Protein AF-U4QZ81-F1 (afdb_monomer_lite)

Radius of gyration: 9.91 Å; chains: 1; bounding box: 24×22×23 Å

Sequence (58 aa):
MRTGRQLYLLRIRDTKISDKQLSELLDVSVNDILIYEYGLKPIPKDIYNKWERIVCNH

pLDDT: mean 92.54, std 7.45, range [53.03, 98.06]

Structure (mmCIF, N/CA/C/O backbone):
data_AF-U4QZ81-F1
#
_entry.id   AF-U4QZ81-F1
#
loop_
_atom_site.group_PDB
_atom_site.id
_atom_site.type_symbol
_atom_site.label_atom_id
_atom_site.label_alt_id
_atom_site.label_comp_id
_atom_site.label_asym_id
_atom_site.label_entity_id
_atom_site.label_seq_id
_atom_site.pdbx_PDB_ins_code
_atom_site.Cartn_x
_atom_site.Cartn_y
_atom_site.Cartn_z
_atom_site.occupancy
_atom_site.B_iso_or_equiv
_atom_site.auth_seq_id
_atom_site.auth_comp_id
_atom_site.auth_asym_id
_atom_site.auth_atom_id
_atom_site.pdbx_PDB_model_num
ATOM 1 N N . MET A 1 1 ? -2.100 4.103 -15.151 1.00 76.94 1 MET A N 1
ATOM 2 C CA . MET A 1 1 ? -1.831 3.368 -13.898 1.00 76.94 1 MET A CA 1
ATOM 3 C C . MET A 1 1 ? -0.745 4.132 -13.162 1.00 76.94 1 MET A C 1
ATOM 5 O O . MET A 1 1 ? 0.246 4.483 -13.795 1.00 76.94 1 MET A O 1
ATOM 9 N N . ARG A 1 2 ? -0.975 4.497 -11.902 1.00 85.25 2 ARG A N 1
ATOM 10 C CA . ARG A 1 2 ? -0.017 5.252 -11.089 1.00 85.25 2 ARG A CA 1
ATOM 11 C C . ARG A 1 2 ? 1.128 4.342 -10.640 1.00 85.25 2 ARG A C 1
ATOM 13 O O . ARG A 1 2 ? 0.940 3.139 -10.492 1.00 85.25 2 ARG A O 1
ATOM 20 N N . THR A 1 3 ? 2.314 4.897 -10.427 1.00 93.06 3 THR A N 1
ATOM 21 C CA . THR A 1 3 ? 3.419 4.156 -9.799 1.00 93.06 3 THR A CA 1
ATOM 22 C C . THR A 1 3 ? 3.207 4.058 -8.288 1.00 93.06 3 THR A C 1
ATOM 24 O O . THR A 1 3 ? 2.459 4.854 -7.715 1.00 93.06 3 THR A O 1
ATOM 27 N N . GLY A 1 4 ? 3.901 3.135 -7.613 1.00 93.12 4 GLY A N 1
ATOM 28 C CA . GLY A 1 4 ? 3.857 3.061 -6.147 1.00 93.12 4 GLY A CA 1
ATOM 29 C C . GLY A 1 4 ? 4.270 4.370 -5.480 1.00 93.12 4 GLY A C 1
ATOM 30 O O . GLY A 1 4 ? 3.592 4.837 -4.572 1.00 93.12 4 GLY A O 1
ATOM 31 N N . ARG A 1 5 ? 5.283 5.058 -6.022 1.00 94.25 5 ARG A N 1
ATOM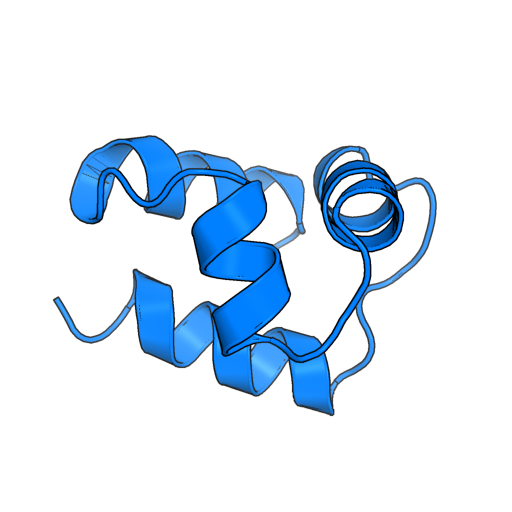 32 C CA . ARG A 1 5 ? 5.670 6.399 -5.560 1.00 94.25 5 ARG A CA 1
ATOM 33 C C . ARG A 1 5 ? 4.540 7.426 -5.685 1.00 94.25 5 ARG A C 1
ATOM 35 O O . ARG A 1 5 ? 4.385 8.270 -4.811 1.00 94.25 5 ARG A O 1
ATOM 42 N N . GLN A 1 6 ? 3.748 7.386 -6.755 1.00 94.38 6 GLN A N 1
ATOM 43 C CA . GLN A 1 6 ? 2.604 8.291 -6.915 1.00 94.38 6 GLN A CA 1
ATOM 44 C C . GLN A 1 6 ? 1.471 7.961 -5.933 1.00 94.38 6 GLN A C 1
ATOM 46 O O . GLN A 1 6 ? 0.861 8.881 -5.394 1.00 94.38 6 GLN A O 1
ATOM 51 N N . LEU A 1 7 ? 1.212 6.676 -5.670 1.00 94.06 7 LEU A N 1
ATOM 52 C CA . LEU A 1 7 ? 0.240 6.245 -4.659 1.00 94.06 7 LEU A CA 1
ATOM 53 C C . LEU A 1 7 ? 0.668 6.654 -3.243 1.00 94.06 7 LEU A C 1
ATOM 55 O O . LEU A 1 7 ? -0.164 7.137 -2.478 1.00 94.06 7 LEU A O 1
ATOM 59 N N . TYR A 1 8 ? 1.959 6.544 -2.923 1.00 94.38 8 TYR A N 1
ATOM 60 C CA . TYR A 1 8 ? 2.538 7.060 -1.682 1.00 94.38 8 TYR A CA 1
ATOM 61 C C . TYR A 1 8 ? 2.291 8.563 -1.522 1.00 94.38 8 TYR A C 1
ATOM 63 O O . TYR A 1 8 ? 1.760 9.000 -0.504 1.00 94.38 8 TYR A O 1
ATOM 71 N N . LEU A 1 9 ? 2.621 9.355 -2.549 1.00 93.12 9 LEU A N 1
ATOM 72 C CA . LEU A 1 9 ? 2.452 10.809 -2.514 1.00 93.12 9 LEU A CA 1
ATOM 73 C C . LEU A 1 9 ? 0.985 11.229 -2.328 1.00 93.12 9 LEU A C 1
ATOM 75 O O . LEU A 1 9 ? 0.719 12.194 -1.616 1.00 93.12 9 LEU A O 1
ATOM 79 N N . LEU A 1 10 ? 0.039 10.504 -2.930 1.00 92.19 10 LEU A N 1
ATOM 80 C CA . LEU A 1 10 ? -1.393 10.732 -2.706 1.00 92.19 10 LEU A CA 1
ATOM 81 C C . LEU A 1 10 ? -1.803 10.352 -1.282 1.00 92.19 10 LEU A C 1
ATOM 83 O O . LEU A 1 10 ? -2.460 11.130 -0.596 1.00 92.19 10 LEU A O 1
ATOM 87 N N . ARG A 1 11 ? -1.349 9.194 -0.790 1.00 92.94 11 ARG A N 1
ATOM 88 C CA . ARG A 1 11 ? -1.639 8.730 0.571 1.00 92.94 11 ARG A CA 1
ATOM 89 C C . ARG A 1 11 ? -1.232 9.761 1.623 1.00 92.94 11 ARG A C 1
ATOM 91 O O . ARG A 1 11 ? -2.061 10.115 2.465 1.00 92.94 11 ARG A O 1
ATOM 98 N N . ILE A 1 12 ? 0.006 10.256 1.564 1.00 90.81 12 ILE A N 1
ATOM 99 C CA . ILE A 1 12 ? 0.523 11.219 2.550 1.00 90.81 12 ILE A CA 1
ATOM 100 C C . ILE A 1 12 ? -0.165 12.585 2.464 1.00 90.81 12 ILE A C 1
ATOM 102 O O . ILE A 1 12 ? -0.277 13.266 3.481 1.00 90.81 12 ILE A O 1
ATOM 106 N N . ARG A 1 13 ? -0.626 12.984 1.272 1.00 88.06 13 ARG A N 1
ATOM 107 C CA . ARG A 1 13 ? -1.270 14.280 1.047 1.00 88.06 13 ARG A CA 1
ATOM 108 C C . ARG A 1 13 ? -2.729 14.274 1.496 1.00 88.06 13 ARG A C 1
ATOM 110 O O . ARG A 1 13 ? -3.141 15.200 2.190 1.00 88.06 13 ARG A O 1
ATOM 117 N N . ASP A 1 14 ? -3.469 13.229 1.131 1.00 84.88 14 ASP A N 1
ATOM 118 C CA . ASP A 1 14 ? -4.935 13.268 1.132 1.00 84.88 14 ASP A CA 1
ATOM 119 C C . ASP A 1 14 ? -5.568 12.380 2.217 1.00 84.88 14 ASP A C 1
ATOM 121 O O . ASP A 1 14 ? -6.677 12.659 2.659 1.00 84.88 14 ASP A O 1
ATOM 125 N N . THR A 1 15 ? -4.871 11.344 2.707 1.00 81.25 15 THR A N 1
ATOM 126 C CA . THR A 1 15 ? -5.473 10.350 3.629 1.00 81.25 15 THR A CA 1
ATOM 127 C C . THR A 1 15 ? -4.830 10.284 5.019 1.00 81.25 15 THR A C 1
ATOM 129 O O . THR A 1 15 ? -5.463 9.821 5.963 1.00 81.25 15 THR A O 1
ATOM 132 N N . LYS A 1 16 ? -3.568 10.723 5.175 1.00 83.00 16 LYS A N 1
ATOM 133 C CA . LYS A 1 16 ? -2.764 10.590 6.416 1.00 83.00 16 LYS A CA 1
ATOM 134 C C . LYS A 1 16 ? -2.668 9.155 6.980 1.00 83.00 16 LYS A C 1
ATOM 136 O O . LYS A 1 16 ? -2.310 8.976 8.143 1.00 83.00 16 LYS A O 1
ATOM 141 N N . ILE A 1 17 ? -2.954 8.132 6.172 1.00 92.44 17 ILE A N 1
ATOM 142 C CA . ILE A 1 17 ? -2.873 6.719 6.565 1.00 92.44 17 ILE A CA 1
ATOM 143 C C . ILE A 1 17 ? -1.403 6.321 6.733 1.00 92.44 17 ILE A C 1
ATOM 145 O O . ILE A 1 17 ? -0.605 6.468 5.804 1.00 92.44 17 ILE A O 1
ATOM 149 N N . SER A 1 18 ? -1.049 5.778 7.899 1.00 94.62 18 SER A N 1
ATOM 150 C CA . SER A 1 18 ? 0.295 5.246 8.174 1.00 94.62 18 SER A CA 1
ATOM 151 C C . SER A 1 18 ? 0.578 3.944 7.415 1.00 94.62 18 SER A C 1
ATOM 153 O O . SER A 1 18 ? -0.343 3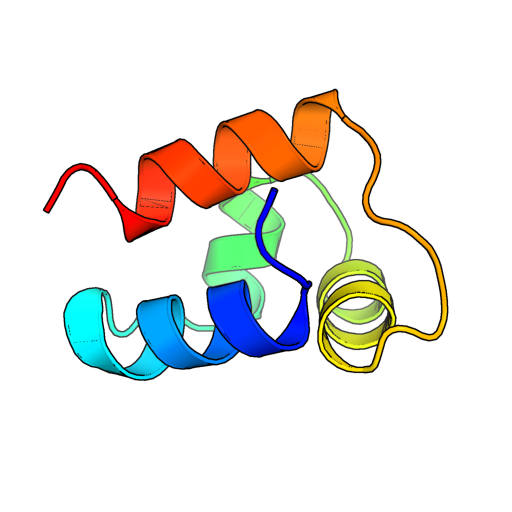.253 6.987 1.00 94.62 18 SER A O 1
ATOM 155 N N . ASP A 1 19 ? 1.850 3.566 7.280 1.00 94.69 19 ASP A N 1
ATOM 156 C CA . ASP A 1 19 ? 2.243 2.346 6.550 1.00 94.69 19 ASP A CA 1
ATOM 157 C C . ASP A 1 19 ? 1.627 1.091 7.170 1.00 94.69 19 ASP A C 1
ATOM 159 O O . ASP A 1 19 ? 1.190 0.190 6.460 1.00 94.69 19 ASP A O 1
ATOM 163 N N . LYS A 1 20 ? 1.525 1.068 8.505 1.00 96.25 20 LYS A N 1
ATOM 164 C CA . LYS A 1 20 ? 0.893 -0.020 9.253 1.00 96.25 20 LYS A CA 1
ATOM 165 C C . LYS A 1 20 ? -0.599 -0.127 8.938 1.00 96.25 20 LYS A C 1
ATOM 167 O O . LYS A 1 20 ? -1.074 -1.206 8.604 1.00 96.25 20 LYS A O 1
ATOM 172 N N . GLN A 1 21 ? -1.324 0.988 8.965 1.00 95.94 21 GLN A N 1
ATOM 173 C CA . GLN A 1 21 ? -2.749 0.993 8.622 1.00 95.94 21 GLN A CA 1
ATOM 174 C C . GLN A 1 21 ? -2.976 0.602 7.160 1.00 95.94 21 GLN A C 1
ATOM 176 O O . GLN A 1 21 ? -3.888 -0.159 6.858 1.00 95.94 21 GLN A O 1
ATOM 181 N N . LEU A 1 22 ? -2.130 1.082 6.245 1.00 96.19 22 LEU A N 1
ATOM 182 C CA . LEU A 1 22 ? -2.215 0.687 4.844 1.00 96.19 22 LEU A CA 1
ATOM 183 C C . LEU A 1 22 ? -1.956 -0.817 4.677 1.00 96.19 22 LEU A C 1
ATOM 185 O O . LEU A 1 22 ? -2.665 -1.469 3.916 1.00 96.19 22 LEU A O 1
ATOM 189 N N . SER A 1 23 ? -0.977 -1.365 5.400 1.00 97.19 23 SER A N 1
ATOM 190 C CA . SER A 1 23 ? -0.664 -2.796 5.373 1.00 97.19 23 SER A CA 1
ATOM 191 C C . SER A 1 23 ? -1.851 -3.652 5.832 1.00 97.19 23 SER A C 1
ATOM 193 O O . SER A 1 23 ? -2.181 -4.638 5.180 1.00 97.19 23 SER A O 1
ATOM 195 N N . GLU A 1 24 ? -2.572 -3.205 6.865 1.00 97.06 24 GLU A N 1
ATOM 196 C CA . GLU A 1 24 ? -3.784 -3.861 7.366 1.00 97.06 24 GLU A CA 1
ATOM 197 C C . GLU A 1 24 ? -4.937 -3.769 6.349 1.00 97.06 24 GLU A C 1
ATOM 199 O O . GLU A 1 24 ? -5.624 -4.756 6.100 1.00 97.06 24 GLU A O 1
ATOM 204 N N . LEU A 1 25 ? -5.129 -2.611 5.704 1.00 95.50 25 LEU A N 1
ATOM 205 C CA . LEU A 1 25 ? -6.176 -2.411 4.688 1.00 95.50 25 LEU A CA 1
ATOM 206 C C . LEU A 1 25 ? -5.932 -3.210 3.400 1.00 95.50 25 LEU A C 1
ATOM 208 O O . LEU A 1 25 ? -6.880 -3.611 2.718 1.00 95.50 25 LEU A O 1
ATOM 212 N N . LEU A 1 26 ? -4.666 -3.393 3.031 1.00 95.88 26 LEU A N 1
ATOM 213 C CA . LEU A 1 26 ? -4.271 -4.107 1.820 1.00 95.88 26 LEU A CA 1
ATOM 214 C C . LEU A 1 26 ? -4.051 -5.605 2.050 1.00 95.88 26 LEU A C 1
ATOM 216 O O . LEU A 1 26 ? -4.026 -6.338 1.061 1.00 95.88 26 LEU A O 1
ATOM 220 N N . ASP A 1 27 ? -3.985 -6.045 3.310 1.00 96.62 27 ASP A N 1
ATOM 221 C CA . ASP A 1 27 ? -3.656 -7.415 3.724 1.00 96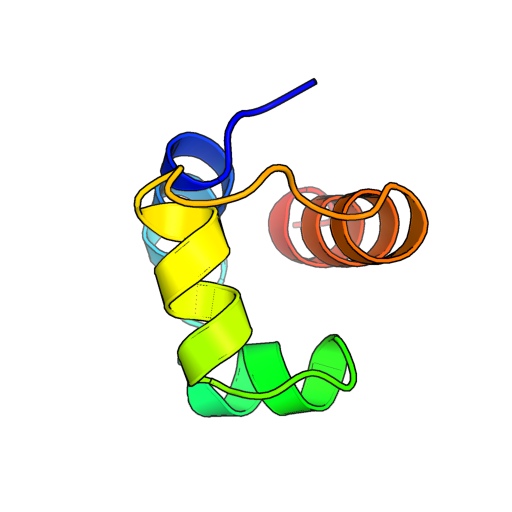.62 27 ASP A CA 1
ATOM 222 C C . ASP A 1 27 ? -2.289 -7.870 3.177 1.00 96.62 27 ASP A C 1
ATOM 224 O O . ASP A 1 27 ? -2.138 -8.915 2.547 1.00 96.62 27 ASP A O 1
ATOM 228 N N . VAL A 1 28 ? -1.279 -7.014 3.359 1.00 96.81 28 VAL A N 1
ATOM 229 C CA . VAL A 1 28 ? 0.121 -7.255 2.965 1.00 96.81 28 VAL A CA 1
ATOM 230 C C . VAL A 1 28 ? 1.055 -6.797 4.078 1.00 96.81 28 VAL A C 1
ATOM 232 O O . VAL A 1 28 ? 0.639 -6.093 4.994 1.00 96.81 28 VAL A O 1
ATOM 235 N N . SER A 1 29 ? 2.338 -7.152 4.016 1.00 98.06 29 SER A N 1
ATOM 236 C CA . SER A 1 29 ? 3.289 -6.652 5.009 1.00 98.06 29 SER A CA 1
ATOM 237 C C . SER A 1 29 ? 3.636 -5.177 4.769 1.00 98.06 29 SER A C 1
ATOM 239 O O . SER A 1 29 ? 3.635 -4.695 3.636 1.00 98.06 29 SER A O 1
ATOM 241 N N . VAL A 1 30 ? 4.029 -4.457 5.825 1.00 97.56 30 VAL A N 1
ATOM 242 C CA . VAL A 1 30 ? 4.605 -3.101 5.694 1.00 97.56 30 VAL A CA 1
ATOM 243 C C . VAL A 1 30 ? 5.815 -3.102 4.754 1.00 97.56 30 VAL A C 1
ATOM 245 O O . VAL A 1 30 ? 6.018 -2.162 3.994 1.00 97.56 30 VAL A O 1
ATOM 248 N N . ASN A 1 31 ? 6.607 -4.176 4.756 1.00 98.00 31 ASN A N 1
ATOM 249 C CA . ASN A 1 31 ? 7.750 -4.292 3.859 1.00 98.00 31 ASN A CA 1
ATOM 250 C C . ASN A 1 31 ? 7.323 -4.356 2.383 1.00 98.00 31 ASN A C 1
ATOM 252 O O . ASN A 1 31 ? 7.978 -3.756 1.535 1.00 98.00 31 ASN A O 1
ATOM 256 N N . ASP A 1 32 ? 6.210 -5.025 2.074 1.00 97.62 32 ASP A N 1
ATOM 257 C CA . ASP A 1 32 ? 5.661 -5.045 0.716 1.00 97.62 32 ASP A CA 1
ATOM 258 C C . ASP A 1 32 ? 5.214 -3.649 0.281 1.00 97.62 32 ASP A C 1
ATOM 260 O O . ASP A 1 32 ? 5.524 -3.242 -0.837 1.00 97.62 32 ASP A O 1
ATOM 264 N N . ILE A 1 33 ? 4.582 -2.877 1.178 1.00 97.00 33 ILE A N 1
ATOM 265 C CA . ILE A 1 33 ? 4.262 -1.462 0.928 1.00 97.00 33 ILE A CA 1
ATOM 266 C C . ILE A 1 33 ? 5.523 -0.710 0.502 1.00 97.00 33 ILE A C 1
ATOM 268 O O . ILE A 1 33 ? 5.548 -0.139 -0.585 1.00 97.00 33 ILE A O 1
ATOM 272 N N . LEU A 1 34 ? 6.592 -0.766 1.299 1.00 96.69 34 LEU A N 1
ATOM 273 C CA . LEU A 1 34 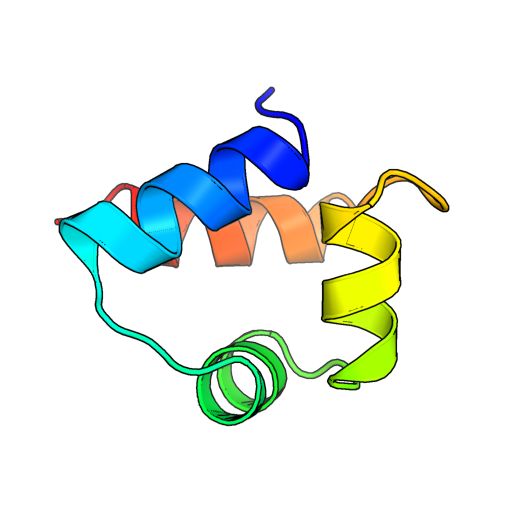? 7.841 -0.065 0.991 1.00 96.69 34 LEU A CA 1
ATOM 274 C C . LEU A 1 34 ? 8.430 -0.521 -0.350 1.00 96.69 34 LEU A C 1
ATOM 276 O O . LEU A 1 34 ? 8.789 0.307 -1.186 1.00 96.69 34 LEU A O 1
ATOM 280 N N . ILE A 1 35 ? 8.479 -1.831 -0.602 1.00 97.38 35 ILE A N 1
ATOM 281 C CA . ILE A 1 35 ? 8.943 -2.402 -1.875 1.00 97.38 35 ILE A CA 1
ATOM 282 C C . ILE A 1 35 ? 8.180 -1.801 -3.065 1.00 97.38 35 ILE A C 1
ATOM 284 O O . ILE A 1 35 ? 8.796 -1.453 -4.078 1.00 97.38 35 ILE A O 1
ATOM 288 N N . TYR A 1 36 ? 6.860 -1.665 -2.947 1.00 96.81 36 TYR A N 1
ATOM 289 C CA . TYR A 1 36 ? 6.004 -1.081 -3.975 1.00 96.81 36 TYR A CA 1
ATOM 290 C C . TYR A 1 36 ? 6.243 0.422 -4.141 1.00 96.81 36 TYR A C 1
ATOM 292 O O . TYR A 1 36 ? 6.372 0.901 -5.270 1.00 96.81 36 TYR A O 1
ATOM 300 N N . GLU A 1 37 ? 6.343 1.173 -3.045 1.00 95.00 37 GLU A N 1
ATOM 301 C CA . GLU A 1 37 ? 6.558 2.627 -3.062 1.00 95.00 37 GLU A CA 1
ATOM 302 C C . GLU A 1 37 ? 7.904 3.006 -3.674 1.00 95.00 37 GLU A C 1
ATOM 304 O O . GLU A 1 37 ? 7.976 3.927 -4.494 1.00 95.00 37 GLU A O 1
ATOM 309 N N . TYR A 1 38 ? 8.953 2.250 -3.343 1.00 95.56 38 TYR A N 1
ATOM 310 C CA . TYR A 1 38 ? 10.288 2.409 -3.916 1.00 95.56 38 TYR A CA 1
ATOM 311 C C . TYR A 1 38 ? 10.412 1.841 -5.336 1.00 95.56 38 TYR A C 1
ATOM 313 O O . TYR A 1 38 ? 11.438 2.041 -5.983 1.00 95.56 38 TYR A O 1
ATOM 321 N N . GLY A 1 39 ? 9.382 1.158 -5.849 1.00 93.75 39 GLY A N 1
ATOM 322 C CA . GLY A 1 39 ? 9.391 0.570 -7.188 1.00 93.75 39 GLY A CA 1
ATOM 323 C C . GLY A 1 39 ? 10.364 -0.603 -7.341 1.00 93.75 39 GLY A C 1
ATOM 324 O O . GLY A 1 39 ? 10.766 -0.912 -8.460 1.00 93.75 39 GLY A O 1
ATOM 325 N N . LEU A 1 40 ? 10.740 -1.258 -6.237 1.00 95.25 40 LEU A N 1
ATOM 326 C CA . LEU A 1 40 ? 11.626 -2.428 -6.236 1.00 95.25 40 LEU A CA 1
ATOM 327 C C . LEU A 1 40 ? 10.932 -3.667 -6.816 1.00 95.25 40 LEU A C 1
ATOM 329 O O . LEU A 1 40 ? 11.587 -4.543 -7.379 1.00 95.25 40 LEU A O 1
ATOM 333 N N . LYS A 1 41 ? 9.602 -3.739 -6.687 1.00 94.88 41 LYS A N 1
ATOM 334 C CA . LYS A 1 41 ? 8.752 -4.722 -7.367 1.00 94.88 41 LYS A CA 1
ATOM 335 C C . LYS A 1 41 ? 7.482 -4.057 -7.900 1.00 94.88 41 LYS A C 1
ATOM 337 O O . LYS A 1 41 ? 7.012 -3.079 -7.313 1.00 94.88 41 LYS A O 1
ATOM 342 N N . PRO A 1 42 ? 6.900 -4.587 -8.990 1.00 93.44 42 PRO A N 1
ATOM 343 C CA . PRO A 1 42 ? 5.590 -4.150 -9.447 1.00 93.44 42 PRO A CA 1
ATOM 344 C C . PRO A 1 42 ? 4.514 -4.481 -8.407 1.00 93.44 42 PRO A C 1
ATOM 346 O O . PRO A 1 42 ? 4.582 -5.504 -7.727 1.00 93.44 42 PRO A O 1
ATOM 349 N N . ILE A 1 43 ? 3.499 -3.621 -8.326 1.00 96.25 43 ILE A N 1
ATOM 350 C CA . ILE A 1 43 ? 2.347 -3.821 -7.444 1.00 96.25 43 ILE A CA 1
ATOM 351 C C . ILE A 1 43 ? 1.413 -4.854 -8.087 1.00 96.25 43 ILE A C 1
ATOM 353 O O . ILE A 1 43 ? 1.007 -4.647 -9.238 1.00 96.25 43 ILE A O 1
ATOM 357 N N . PRO A 1 44 ? 1.033 -5.933 -7.379 1.00 96.50 44 PRO A N 1
ATOM 358 C CA . PRO A 1 44 ? -0.004 -6.846 -7.845 1.00 96.50 44 PRO A CA 1
ATOM 359 C C . PRO A 1 44 ? -1.302 -6.095 -8.169 1.00 96.50 44 PRO A C 1
ATOM 361 O O . PRO A 1 44 ? -1.658 -5.121 -7.504 1.00 96.50 44 PRO A O 1
ATOM 364 N N . LYS A 1 45 ? -2.011 -6.508 -9.224 1.00 95.50 45 LYS A N 1
ATOM 365 C CA . LYS A 1 45 ? -3.138 -5.733 -9.776 1.00 95.50 45 LYS A CA 1
ATOM 366 C C . LYS A 1 45 ? -4.307 -5.589 -8.795 1.00 95.50 45 LYS A C 1
ATOM 368 O O . LYS A 1 45 ? -4.954 -4.547 -8.745 1.00 95.50 45 LYS A O 1
ATOM 373 N N . ASP A 1 46 ? -4.565 -6.623 -8.014 1.00 95.50 46 ASP A N 1
ATOM 374 C CA . ASP A 1 46 ? -5.526 -6.655 -6.916 1.00 95.50 46 ASP A CA 1
ATOM 375 C C . ASP A 1 46 ? -5.161 -5.661 -5.801 1.00 95.50 46 ASP A C 1
ATOM 377 O O . ASP A 1 46 ? -6.013 -4.866 -5.394 1.00 95.50 46 ASP A O 1
ATOM 381 N N . ILE A 1 47 ? -3.891 -5.625 -5.387 1.00 96.62 47 ILE A N 1
ATOM 382 C CA . ILE A 1 47 ? -3.378 -4.669 -4.396 1.00 96.62 47 ILE A CA 1
ATOM 383 C C . ILE A 1 47 ? -3.447 -3.238 -4.932 1.00 96.62 47 ILE A C 1
ATOM 385 O O . ILE A 1 47 ? -3.929 -2.346 -4.236 1.00 96.62 47 ILE A O 1
ATOM 389 N N . TYR A 1 48 ? -3.051 -3.020 -6.189 1.00 96.31 48 TYR A N 1
ATOM 390 C CA . TYR A 1 48 ? -3.142 -1.714 -6.841 1.00 96.31 48 TYR A CA 1
ATOM 391 C C . TYR A 1 48 ? -4.579 -1.184 -6.830 1.00 96.31 48 TYR A C 1
ATOM 393 O O . TYR A 1 48 ? -4.808 -0.046 -6.432 1.00 96.31 48 TYR A O 1
ATOM 401 N N . ASN A 1 49 ? -5.556 -2.007 -7.223 1.00 95.25 49 ASN A N 1
ATOM 402 C CA . ASN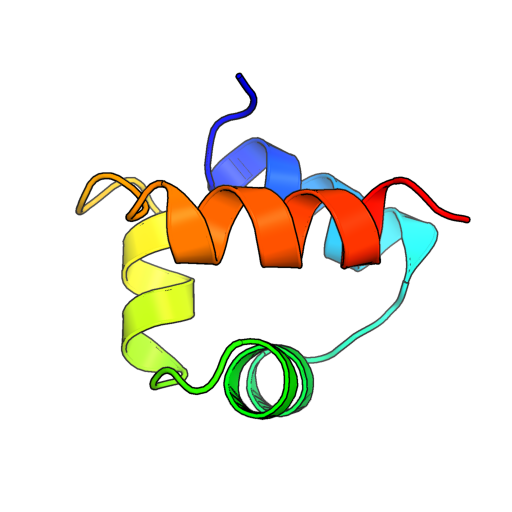 A 1 49 ? -6.958 -1.593 -7.276 1.00 95.25 49 ASN A CA 1
ATOM 403 C C . ASN A 1 49 ? -7.508 -1.237 -5.886 1.00 95.25 49 ASN A C 1
ATOM 405 O O . ASN A 1 49 ? -8.271 -0.280 -5.754 1.00 95.25 49 ASN A O 1
ATOM 409 N N . LYS A 1 50 ? -7.138 -1.999 -4.847 1.00 95.25 50 LYS A N 1
ATOM 410 C CA . LYS A 1 50 ? -7.504 -1.677 -3.460 1.00 95.25 50 LYS A CA 1
ATOM 411 C C . LYS A 1 50 ? -6.872 -0.353 -3.026 1.00 95.25 50 LYS A C 1
ATOM 413 O O . LYS A 1 50 ? -7.574 0.515 -2.519 1.00 95.25 50 LYS A O 1
ATOM 418 N N . TRP A 1 51 ? -5.577 -0.178 -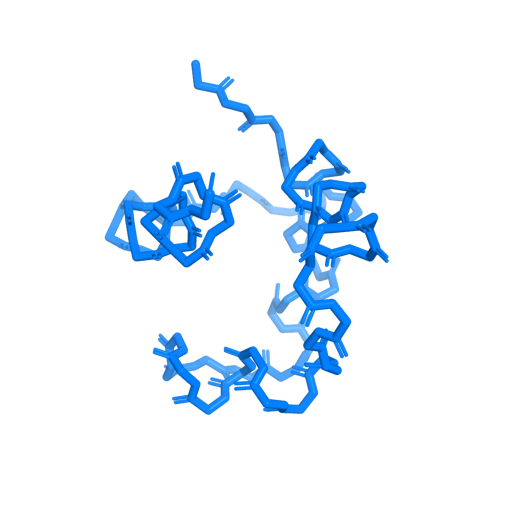3.277 1.00 95.31 51 TRP A N 1
ATOM 419 C CA . TRP A 1 51 ? -4.846 1.028 -2.899 1.00 95.31 51 TRP A CA 1
ATOM 420 C C . TRP A 1 51 ? -5.395 2.265 -3.611 1.00 95.31 51 TRP A C 1
ATOM 422 O O . TRP A 1 51 ? -5.693 3.262 -2.962 1.00 95.31 51 TRP A O 1
ATOM 432 N N . GLU A 1 52 ? -5.621 2.195 -4.922 1.00 94.00 52 GLU A N 1
ATOM 433 C CA . GLU A 1 52 ? -6.191 3.300 -5.696 1.00 94.00 52 GLU A CA 1
ATOM 434 C C . GLU A 1 52 ? -7.557 3.732 -5.151 1.00 94.00 52 GLU A C 1
ATOM 436 O O . GLU A 1 52 ? -7.794 4.925 -4.996 1.00 94.00 52 GLU A O 1
ATOM 441 N N . ARG A 1 53 ? -8.427 2.790 -4.765 1.00 92.88 53 ARG A N 1
ATOM 442 C CA . ARG A 1 53 ? -9.712 3.115 -4.119 1.00 92.88 53 ARG A CA 1
ATOM 443 C C . ARG A 1 53 ? -9.538 3.839 -2.786 1.00 92.88 53 ARG A C 1
ATOM 445 O O . ARG A 1 53 ? -10.313 4.743 -2.504 1.00 92.88 53 ARG A O 1
ATOM 452 N N . ILE A 1 54 ? -8.537 3.459 -1.990 1.00 91.69 54 ILE A N 1
ATOM 453 C CA . ILE A 1 54 ? -8.244 4.104 -0.701 1.00 91.69 54 ILE A CA 1
ATOM 454 C C . ILE A 1 54 ? -7.809 5.560 -0.908 1.00 91.69 54 ILE A C 1
ATOM 456 O O . ILE A 1 54 ? -8.252 6.431 -0.171 1.00 91.69 54 ILE A O 1
ATOM 460 N N . VAL A 1 55 ? -6.961 5.834 -1.906 1.00 90.81 55 VAL A N 1
ATOM 461 C CA . VAL A 1 55 ? -6.375 7.176 -2.103 1.00 90.81 55 VAL A CA 1
ATOM 462 C C . VAL A 1 55 ? -7.128 8.065 -3.098 1.00 90.81 55 VAL A C 1
ATOM 464 O O . VAL A 1 55 ? -6.804 9.241 -3.196 1.00 90.81 55 VAL A O 1
ATOM 467 N N . CYS A 1 56 ? -8.087 7.539 -3.869 1.00 84.31 56 CYS A N 1
ATOM 468 C CA . CYS A 1 56 ? -8.847 8.313 -4.865 1.00 84.31 56 CYS A CA 1
ATOM 469 C C . CYS A 1 56 ? -10.344 8.479 -4.558 1.00 84.31 56 CYS A C 1
ATOM 471 O O . CYS A 1 56 ? -10.986 9.257 -5.255 1.00 84.31 56 CYS A O 1
ATOM 473 N N . ASN A 1 57 ? -10.910 7.793 -3.557 1.00 70.06 57 ASN A N 1
ATOM 474 C CA . ASN A 1 57 ? -12.300 8.013 -3.115 1.00 70.06 57 ASN A CA 1
ATOM 475 C C . ASN A 1 57 ? -12.397 9.019 -1.944 1.00 70.06 57 ASN A C 1
ATOM 477 O O . ASN A 1 57 ? -13.202 8.838 -1.027 1.00 70.06 57 ASN A O 1
ATOM 481 N N . HIS A 1 58 ? -11.564 10.059 -1.959 1.00 53.03 58 HIS A N 1
ATOM 482 C CA . HIS A 1 58 ? -11.667 11.231 -1.084 1.00 53.03 58 HIS A CA 1
ATOM 483 C C . HIS A 1 58 ? -11.926 12.482 -1.915 1.00 53.03 58 HIS A C 1
ATOM 485 O O . HIS A 1 58 ? -11.337 12.579 -3.016 1.00 53.03 58 HIS A O 1
#

Secondary structure (DSSP, 8-state):
---HHHHHHHIIIII---HHHHHHHHTS-HHHHHHHHTTSSPPPHHHHHHHHHHHH--

Foldseek 3Di:
DDALLRLVVLCVPPPVQDLVNLCVQLVHDSVVSVCRNVVVDPDDPSSVVSSCCNRPVD

Organism: NCBI:txid1330534